Protein AF-A0A920T8I5-F1 (afdb_monomer_lite)

pLDDT: mean 78.77, std 12.36, range [49.34, 91.44]

Sequence (53 aa):
MSTQVNSGQMAGTWNPADNWERSGGRIYATAIKLLVLEVYYRHLPLYDQLDDE

Foldseek 3Di:
DVQAACDDPRHQWHAQDDPVCVVVGGVVRSVVVVVVVCCVPPVVVVVVVVVVD

Structure (mmCIF, N/CA/C/O backbone):
data_AF-A0A920T8I5-F1
#
_entry.id   AF-A0A920T8I5-F1
#
loop_
_atom_site.group_PDB
_atom_site.id
_atom_site.type_symbol
_atom_site.label_atom_id
_atom_site.label_alt_id
_atom_site.label_comp_id
_atom_site.label_asym_id
_atom_site.label_entity_id
_atom_site.label_seq_id
_atom_site.pdbx_PDB_ins_code
_atom_site.Cartn_x
_atom_site.Cartn_y
_atom_site.Cartn_z
_atom_site.occupancy
_atom_site.B_iso_or_equiv
_atom_site.auth_seq_id
_atom_site.auth_comp_id
_atom_site.auth_asym_id
_atom_site.auth_atom_id
_atom_site.pdbx_PDB_model_num
ATOM 1 N N . MET A 1 1 ? -4.115 -6.855 4.553 1.00 58.62 1 MET A N 1
ATOM 2 C CA . MET A 1 1 ? -3.635 -5.451 4.495 1.00 58.62 1 MET A CA 1
ATOM 3 C C . MET A 1 1 ? -2.476 -5.125 5.448 1.00 58.62 1 MET A C 1
ATOM 5 O O . MET A 1 1 ? -2.046 -3.980 5.483 1.00 58.62 1 MET A O 1
ATOM 9 N N . SER A 1 2 ? -1.903 -6.095 6.168 1.00 66.56 2 SER A N 1
ATOM 10 C CA . SER A 1 2 ? -0.962 -5.869 7.284 1.00 66.56 2 SER A CA 1
ATOM 11 C C . SER A 1 2 ? 0.383 -5.217 6.920 1.00 66.56 2 SER A C 1
ATOM 13 O O . SER A 1 2 ? 1.160 -4.885 7.805 1.00 66.56 2 SER A O 1
ATOM 15 N N . THR A 1 3 ? 0.672 -5.038 5.630 1.00 82.44 3 THR A N 1
ATOM 16 C CA . THR A 1 3 ? 1.909 -4.433 5.114 1.00 82.44 3 THR A CA 1
ATOM 17 C C . THR A 1 3 ? 1.798 -2.924 4.864 1.00 82.44 3 THR A C 1
ATOM 19 O O . THR A 1 3 ? 2.728 -2.337 4.307 1.00 82.44 3 THR A O 1
ATOM 22 N N . GLN A 1 4 ? 0.673 -2.293 5.234 1.00 88.06 4 GLN A N 1
ATOM 23 C CA . GLN A 1 4 ? 0.511 -0.841 5.125 1.00 88.06 4 GLN A CA 1
ATOM 24 C C . GLN A 1 4 ? 1.472 -0.148 6.083 1.00 88.06 4 GLN A C 1
ATOM 26 O O . GLN A 1 4 ? 1.598 -0.529 7.248 1.00 88.06 4 GLN A O 1
ATOM 31 N N . VAL A 1 5 ? 2.143 0.889 5.600 1.00 89.69 5 VAL A N 1
ATOM 32 C CA . VAL A 1 5 ? 2.933 1.761 6.461 1.00 89.69 5 VAL A CA 1
ATOM 33 C C . VAL A 1 5 ? 1.959 2.565 7.321 1.00 89.69 5 VAL A C 1
ATOM 35 O O . VAL A 1 5 ? 1.117 3.274 6.786 1.00 89.69 5 VAL A O 1
ATOM 38 N N . ASN A 1 6 ? 2.064 2.466 8.646 1.00 88.81 6 ASN A N 1
ATOM 39 C CA . ASN A 1 6 ? 1.141 3.131 9.580 1.00 88.81 6 ASN A CA 1
ATOM 40 C C . ASN A 1 6 ? 1.742 4.368 10.265 1.00 88.81 6 ASN A C 1
ATOM 42 O O . ASN A 1 6 ? 1.080 5.004 11.079 1.00 88.81 6 ASN A O 1
ATOM 46 N N . SER A 1 7 ? 2.995 4.717 9.968 1.00 89.88 7 SER A N 1
ATOM 47 C CA . SER A 1 7 ? 3.695 5.814 10.638 1.00 89.88 7 SER A CA 1
ATOM 48 C C . SER A 1 7 ? 4.633 6.582 9.705 1.00 89.88 7 SER A C 1
ATOM 50 O O . SER A 1 7 ? 5.068 6.087 8.663 1.00 89.88 7 SER A O 1
ATOM 52 N N . GLY A 1 8 ? 4.945 7.820 10.097 1.00 89.69 8 GLY A N 1
ATOM 53 C CA . GLY A 1 8 ? 5.846 8.706 9.363 1.00 89.69 8 GLY A CA 1
ATOM 54 C C . GLY A 1 8 ? 5.240 9.292 8.086 1.00 89.69 8 GLY A C 1
ATOM 55 O O . GLY A 1 8 ? 4.044 9.192 7.826 1.00 89.69 8 GLY A O 1
ATOM 56 N N . GLN A 1 9 ? 6.091 9.909 7.265 1.00 88.44 9 GLN A N 1
ATOM 57 C CA . GLN A 1 9 ? 5.677 10.642 6.059 1.00 88.44 9 GLN A CA 1
ATOM 58 C C . GLN A 1 9 ? 5.037 9.750 4.980 1.00 88.44 9 GLN A C 1
ATOM 60 O O . GLN A 1 9 ? 4.373 10.246 4.077 1.00 88.44 9 GLN A O 1
ATOM 65 N N . MET A 1 10 ? 5.235 8.433 5.069 1.00 85.56 10 MET A N 1
ATOM 66 C CA . MET A 1 10 ? 4.694 7.449 4.129 1.00 85.56 10 MET A CA 1
ATOM 67 C C . MET A 1 10 ? 3.505 6.664 4.694 1.00 85.56 10 MET A C 1
ATOM 69 O O . MET A 1 10 ? 3.124 5.646 4.107 1.00 85.56 10 MET A O 1
ATOM 73 N N . ALA A 1 11 ? 2.933 7.105 5.819 1.00 88.75 11 ALA A N 1
ATOM 74 C CA . ALA A 1 11 ? 1.746 6.491 6.395 1.00 88.75 11 ALA A CA 1
ATOM 75 C C . ALA A 1 11 ? 0.603 6.415 5.364 1.00 88.75 11 ALA A C 1
ATOM 77 O O . ALA A 1 11 ? 0.395 7.333 4.573 1.00 88.75 11 ALA A O 1
ATOM 78 N N . GLY A 1 12 ? -0.108 5.291 5.346 1.00 84.50 12 GLY A N 1
ATOM 79 C CA . GLY A 1 12 ? -1.177 4.998 4.394 1.00 84.50 12 GLY A CA 1
ATOM 80 C C . GLY A 1 12 ? -0.716 4.333 3.092 1.00 84.50 12 GLY A C 1
ATOM 81 O O . GLY A 1 12 ? -1.558 3.841 2.345 1.00 84.50 12 GLY A O 1
ATOM 82 N N . THR A 1 13 ? 0.592 4.272 2.819 1.00 89.06 13 THR A N 1
ATOM 83 C CA . THR A 1 13 ? 1.136 3.690 1.577 1.00 89.06 13 THR A CA 1
ATOM 84 C C . THR A 1 13 ? 1.623 2.255 1.761 1.00 89.06 13 THR A C 1
ATOM 86 O O . THR A 1 13 ? 1.761 1.759 2.881 1.00 89.06 13 THR A O 1
ATOM 89 N N . TRP A 1 14 ? 1.947 1.592 0.650 1.00 89.62 14 TRP A N 1
ATOM 90 C CA . TRP A 1 14 ? 2.585 0.278 0.665 1.00 89.62 14 TRP A CA 1
ATOM 91 C C . TRP A 1 14 ? 3.885 0.276 -0.122 1.00 89.62 14 TRP A C 1
ATOM 93 O O . TRP A 1 14 ? 3.983 0.842 -1.211 1.00 89.62 14 TRP A O 1
ATOM 103 N N . ASN A 1 15 ? 4.885 -0.410 0.426 1.00 86.69 15 ASN A N 1
ATOM 104 C CA . ASN A 1 15 ? 6.119 -0.686 -0.295 1.00 86.69 15 ASN A CA 1
ATOM 105 C C . ASN A 1 15 ? 5.857 -1.701 -1.422 1.00 86.69 15 ASN A C 1
ATOM 107 O O . ASN A 1 15 ? 5.060 -2.623 -1.220 1.00 86.69 15 ASN A O 1
ATOM 111 N N . PRO A 1 16 ? 6.536 -1.564 -2.573 1.00 84.12 16 PRO A N 1
ATOM 112 C CA . PRO A 1 16 ? 6.522 -2.592 -3.600 1.00 84.12 16 PRO A CA 1
ATOM 113 C C . PRO A 1 16 ? 7.235 -3.849 -3.088 1.00 84.12 16 PRO A C 1
ATOM 115 O O . PRO A 1 16 ? 8.388 -3.780 -2.659 1.00 84.12 16 PRO A O 1
ATOM 118 N N . ALA A 1 17 ? 6.542 -4.980 -3.112 1.00 80.56 17 ALA A N 1
ATOM 119 C CA . ALA A 1 17 ? 7.034 -6.270 -2.640 1.00 80.56 17 ALA A CA 1
ATOM 120 C C . ALA A 1 17 ? 7.189 -7.289 -3.779 1.00 80.56 17 ALA A C 1
ATOM 122 O O . ALA A 1 17 ? 8.107 -8.104 -3.732 1.00 80.56 17 ALA A O 1
ATOM 123 N N . ASP A 1 18 ? 6.335 -7.218 -4.804 1.00 77.81 18 ASP A N 1
ATOM 124 C CA . ASP A 1 18 ? 6.319 -8.172 -5.919 1.00 77.81 18 ASP A CA 1
ATOM 125 C C . ASP A 1 18 ? 7.066 -7.652 -7.166 1.00 77.81 18 ASP A C 1
ATOM 127 O O . ASP A 1 18 ? 7.348 -6.457 -7.298 1.00 77.81 18 ASP A O 1
ATOM 131 N N . ASN A 1 19 ? 7.375 -8.537 -8.114 1.00 78.00 19 ASN A N 1
ATOM 132 C CA . ASN A 1 19 ? 8.105 -8.230 -9.346 1.00 78.00 19 ASN A CA 1
ATOM 133 C C . ASN A 1 19 ? 7.411 -7.149 -10.190 1.00 78.00 19 ASN A C 1
ATOM 135 O O . ASN A 1 19 ? 8.072 -6.255 -10.720 1.00 78.00 19 ASN A O 1
ATOM 139 N N . TRP A 1 20 ? 6.078 -7.170 -10.262 1.00 75.50 20 TRP A N 1
ATOM 140 C CA . TRP A 1 20 ? 5.304 -6.134 -10.957 1.00 75.50 20 TRP A CA 1
ATOM 141 C C . TRP A 1 20 ? 5.281 -4.809 -10.188 1.00 75.50 20 TRP A C 1
ATOM 143 O O . TRP A 1 20 ? 5.368 -3.734 -10.783 1.00 75.50 20 TRP A O 1
ATOM 153 N N . GLU A 1 21 ? 5.251 -4.872 -8.856 1.00 76.75 21 GLU A N 1
ATOM 154 C CA . GLU A 1 21 ? 5.314 -3.684 -8.007 1.00 76.75 21 GLU A CA 1
ATOM 155 C C . GLU A 1 21 ? 6.701 -3.027 -8.047 1.00 76.75 21 GLU A C 1
ATOM 157 O O . GLU A 1 21 ? 6.798 -1.810 -7.934 1.00 76.75 21 GLU A O 1
ATOM 162 N N . ARG A 1 22 ? 7.783 -3.788 -8.268 1.00 77.25 22 ARG A N 1
ATOM 163 C CA . ARG A 1 22 ? 9.128 -3.225 -8.483 1.00 77.25 22 ARG A CA 1
ATOM 164 C C . ARG A 1 22 ? 9.214 -2.370 -9.745 1.00 77.25 22 ARG A C 1
ATOM 166 O O . ARG A 1 22 ? 9.875 -1.337 -9.709 1.00 77.25 22 ARG A O 1
ATOM 173 N N . SER A 1 23 ? 8.539 -2.766 -10.826 1.00 84.50 23 SER A N 1
ATOM 174 C CA . SER A 1 23 ? 8.505 -1.986 -12.070 1.00 84.50 23 SER A CA 1
ATOM 175 C C . SER A 1 23 ? 7.602 -0.753 -11.962 1.00 84.50 23 SER A C 1
ATOM 177 O O . SER A 1 23 ? 7.944 0.300 -12.490 1.00 84.50 23 SER A O 1
ATOM 179 N N . GLY A 1 24 ? 6.453 -0.870 -11.287 1.00 80.31 24 GLY A N 1
ATOM 180 C CA . GLY A 1 24 ? 5.500 0.237 -11.098 1.00 80.31 24 GLY A CA 1
ATOM 181 C C . GLY A 1 24 ? 5.799 1.137 -9.890 1.00 80.31 24 GLY A C 1
ATOM 182 O O . GLY A 1 24 ? 5.199 2.201 -9.718 1.00 80.31 24 GLY A O 1
ATOM 183 N N . GLY A 1 25 ? 6.719 0.710 -9.030 1.00 88.00 25 GLY A N 1
ATOM 184 C CA . GLY A 1 25 ? 7.088 1.385 -7.800 1.00 88.00 25 GLY A CA 1
ATOM 185 C C . GLY A 1 25 ? 5.949 1.500 -6.784 1.00 88.00 25 GLY A C 1
ATOM 186 O O . GLY A 1 25 ? 4.913 0.833 -6.829 1.00 88.00 25 GLY A O 1
ATOM 187 N N . ARG A 1 26 ? 6.158 2.403 -5.825 1.00 86.75 26 ARG A N 1
ATOM 188 C CA . ARG A 1 26 ? 5.255 2.629 -4.688 1.00 86.75 26 ARG A CA 1
ATOM 189 C C . ARG A 1 26 ? 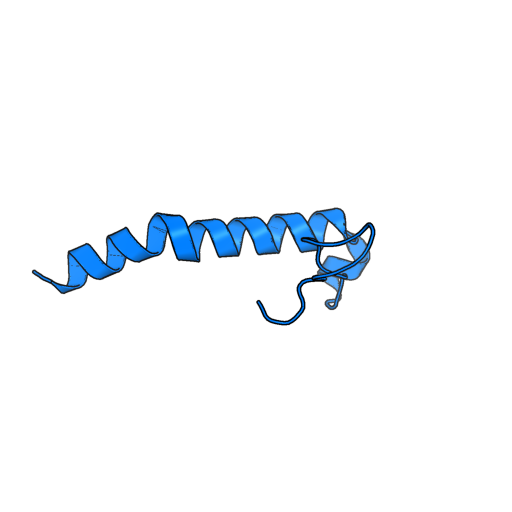3.872 3.130 -5.094 1.00 86.75 26 ARG A C 1
ATOM 191 O O . ARG A 1 26 ? 2.889 2.760 -4.456 1.00 86.75 26 ARG A O 1
ATOM 198 N N . ILE A 1 27 ? 3.796 3.982 -6.117 1.00 87.88 27 ILE A N 1
ATOM 199 C CA . ILE A 1 27 ? 2.525 4.565 -6.568 1.00 87.88 27 ILE A CA 1
ATOM 200 C C . ILE A 1 27 ? 1.618 3.456 -7.098 1.00 87.88 27 ILE A C 1
ATOM 202 O O . ILE A 1 27 ? 0.489 3.328 -6.633 1.00 87.88 27 ILE A O 1
ATOM 206 N N . 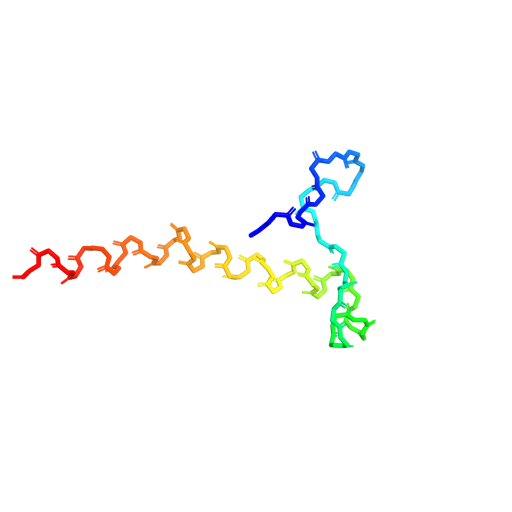TYR A 1 28 ? 2.142 2.598 -7.977 1.00 88.88 28 TYR A N 1
ATOM 207 C CA . TYR A 1 28 ? 1.413 1.440 -8.489 1.00 88.88 28 TYR A CA 1
ATOM 208 C C . TYR A 1 28 ? 0.975 0.494 -7.363 1.00 88.88 28 TYR A C 1
ATOM 210 O O . TYR A 1 28 ? -0.205 0.160 -7.255 1.00 88.88 28 TYR A O 1
ATOM 218 N N . ALA A 1 29 ? 1.905 0.128 -6.472 1.00 88.81 29 ALA A N 1
ATOM 219 C CA . ALA A 1 29 ? 1.623 -0.765 -5.349 1.00 88.81 29 ALA A CA 1
ATOM 220 C C . ALA A 1 29 ? 0.537 -0.211 -4.409 1.00 88.81 29 ALA A C 1
ATOM 222 O O . ALA A 1 29 ? -0.268 -0.967 -3.872 1.00 88.81 29 ALA A O 1
A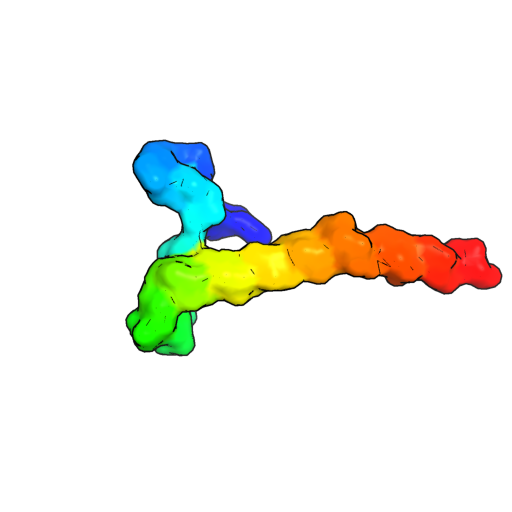TOM 223 N N . THR A 1 30 ? 0.503 1.109 -4.209 1.00 90.44 30 THR A N 1
ATOM 224 C CA . THR A 1 30 ? -0.507 1.771 -3.374 1.00 90.44 30 THR A CA 1
ATOM 225 C C . THR A 1 30 ? -1.853 1.839 -4.091 1.00 90.44 30 THR A C 1
ATOM 227 O O . THR A 1 30 ? -2.867 1.501 -3.489 1.00 90.44 30 THR A O 1
ATOM 230 N N . ALA A 1 31 ? -1.876 2.199 -5.378 1.00 91.44 31 ALA A N 1
ATOM 231 C CA . ALA A 1 31 ? -3.106 2.294 -6.162 1.00 91.44 31 ALA A CA 1
ATOM 232 C C . ALA A 1 31 ? -3.844 0.949 -6.249 1.00 91.44 31 ALA A C 1
ATOM 234 O O . ALA A 1 31 ? -5.035 0.885 -5.957 1.00 91.44 31 ALA A O 1
ATOM 235 N N . ILE A 1 32 ? -3.136 -0.141 -6.562 1.00 89.06 32 ILE A N 1
ATOM 236 C CA . ILE A 1 32 ? -3.742 -1.480 -6.630 1.00 89.06 32 ILE A CA 1
ATOM 237 C C . ILE A 1 32 ? -4.302 -1.906 -5.270 1.00 89.06 32 ILE A C 1
ATOM 239 O O . ILE A 1 32 ? -5.422 -2.406 -5.190 1.00 89.06 32 ILE A O 1
ATOM 243 N N . LYS A 1 33 ? -3.565 -1.669 -4.180 1.00 89.19 33 LYS A N 1
ATOM 244 C CA . LYS A 1 33 ? -4.035 -2.027 -2.835 1.00 89.19 33 LYS A CA 1
ATOM 245 C C . LYS A 1 33 ? -5.226 -1.179 -2.379 1.00 89.19 33 LYS A C 1
ATOM 247 O O . LYS A 1 33 ? -6.088 -1.703 -1.678 1.00 89.19 33 LYS A O 1
ATOM 252 N N . LEU A 1 34 ? -5.318 0.082 -2.807 1.00 90.00 34 LEU A N 1
ATOM 253 C CA . LEU A 1 34 ? -6.499 0.920 -2.581 1.00 90.00 34 LEU A CA 1
ATOM 254 C C . LEU A 1 34 ? -7.723 0.422 -3.357 1.00 90.00 34 LEU A C 1
ATOM 256 O O . LEU A 1 34 ? -8.801 0.367 -2.779 1.00 90.00 34 LEU A O 1
ATOM 260 N N . LEU A 1 35 ? -7.567 -0.007 -4.612 1.00 88.94 35 LEU A N 1
ATOM 261 C CA . LEU A 1 35 ? -8.675 -0.590 -5.382 1.00 88.94 35 LEU A CA 1
ATOM 262 C C . LEU A 1 35 ? -9.205 -1.874 -4.728 1.00 88.94 35 LEU A C 1
ATOM 264 O O . LEU A 1 35 ? -10.412 -2.068 -4.622 1.00 88.94 35 LEU A O 1
ATOM 268 N N . VAL A 1 36 ? -8.312 -2.729 -4.220 1.00 87.69 36 VAL A N 1
ATOM 269 C CA . VAL A 1 36 ? -8.710 -3.928 -3.460 1.00 87.69 36 VAL A CA 1
ATOM 270 C C . VAL A 1 36 ? -9.462 -3.549 -2.180 1.00 87.69 36 VAL A C 1
ATOM 272 O O . VAL A 1 36 ? -10.469 -4.171 -1.849 1.00 87.69 36 VAL A O 1
ATOM 275 N N . LEU A 1 37 ? -8.995 -2.520 -1.467 1.00 86.06 37 LEU A N 1
ATOM 276 C CA . LEU A 1 37 ? -9.674 -1.982 -0.287 1.00 86.06 37 LEU A CA 1
ATOM 277 C C . LEU A 1 37 ? -11.061 -1.425 -0.612 1.00 86.06 37 LEU A C 1
ATOM 279 O O . LEU A 1 37 ? -11.992 -1.641 0.159 1.00 86.06 37 LEU A O 1
ATOM 283 N N . GLU A 1 38 ? -11.208 -0.739 -1.743 1.00 87.00 38 GLU A N 1
ATOM 284 C CA . GLU A 1 38 ? -12.498 -0.227 -2.19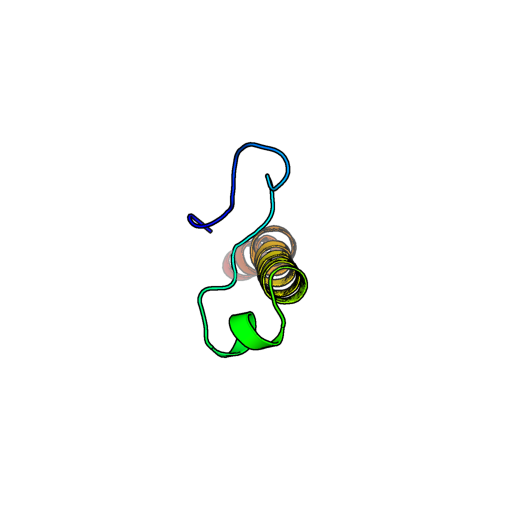5 1.00 87.00 38 GLU A CA 1
ATOM 285 C C . GLU A 1 38 ? -13.467 -1.376 -2.471 1.00 87.00 38 GLU A C 1
ATOM 287 O O . GLU A 1 38 ? -14.586 -1.345 -1.977 1.00 87.00 38 GLU A O 1
ATOM 292 N N . VAL A 1 39 ? -13.038 -2.448 -3.141 1.00 82.19 39 VAL A N 1
ATOM 293 C CA . VAL A 1 39 ? -13.884 -3.643 -3.297 1.00 82.19 39 VAL A CA 1
ATOM 294 C C . VAL A 1 39 ? -14.269 -4.230 -1.935 1.00 82.19 39 VAL A C 1
ATOM 296 O O . VAL A 1 39 ? -15.449 -4.474 -1.687 1.00 82.19 39 VAL A O 1
ATOM 299 N N . TYR A 1 40 ? -13.301 -4.391 -1.031 1.00 77.75 40 TYR A N 1
ATOM 300 C CA . TYR A 1 40 ? -13.521 -5.013 0.275 1.00 77.75 40 TYR A CA 1
ATOM 301 C C . TYR A 1 40 ? -14.480 -4.223 1.178 1.00 77.75 40 TYR A C 1
ATOM 303 O O . TYR A 1 40 ? -15.288 -4.819 1.876 1.00 77.75 40 TYR A O 1
ATOM 311 N N . TYR A 1 41 ? -14.411 -2.891 1.180 1.00 77.94 41 TYR A N 1
ATOM 312 C CA . TYR A 1 41 ? -15.235 -2.071 2.076 1.00 77.94 41 TYR A CA 1
ATOM 313 C C . TYR A 1 41 ? -16.473 -1.467 1.414 1.00 77.94 41 TYR A C 1
ATOM 315 O O . TYR A 1 41 ? -17.458 -1.207 2.099 1.00 77.94 41 TYR A O 1
ATOM 323 N N . ARG A 1 42 ? -16.447 -1.223 0.101 1.00 76.31 42 ARG A N 1
ATOM 324 C CA . ARG A 1 42 ? -17.553 -0.583 -0.625 1.00 76.31 42 ARG A CA 1
ATOM 325 C C . ARG A 1 42 ? -18.486 -1.589 -1.284 1.00 76.31 42 ARG A C 1
ATOM 327 O O . ARG A 1 42 ? -19.686 -1.344 -1.332 1.00 76.31 42 ARG A O 1
ATOM 334 N N . HIS A 1 43 ? -17.946 -2.684 -1.816 1.00 68.94 43 HIS A N 1
ATOM 335 C CA . HIS A 1 43 ? -18.709 -3.637 -2.627 1.00 68.94 43 HIS A CA 1
ATOM 336 C C . HIS A 1 43 ? -18.977 -4.969 -1.925 1.00 68.94 43 HIS A C 1
ATOM 338 O O . HIS A 1 43 ? -19.937 -5.638 -2.278 1.00 68.94 43 HIS A O 1
ATOM 344 N N . LEU A 1 44 ? -18.199 -5.344 -0.910 1.00 62.91 44 LEU A N 1
ATOM 345 C CA . LEU A 1 44 ? -18.486 -6.534 -0.106 1.00 62.91 44 LEU A CA 1
ATOM 346 C C . LEU A 1 44 ? -19.815 -6.475 0.683 1.00 62.91 44 LEU A C 1
ATOM 348 O O . LEU A 1 44 ? -20.481 -7.504 0.728 1.00 62.91 44 LEU A O 1
ATOM 352 N N . PRO A 1 45 ? -20.282 -5.318 1.210 1.00 60.03 45 PRO A N 1
ATOM 353 C CA . PRO A 1 45 ? -21.610 -5.227 1.829 1.00 60.03 45 PRO A CA 1
ATOM 354 C C 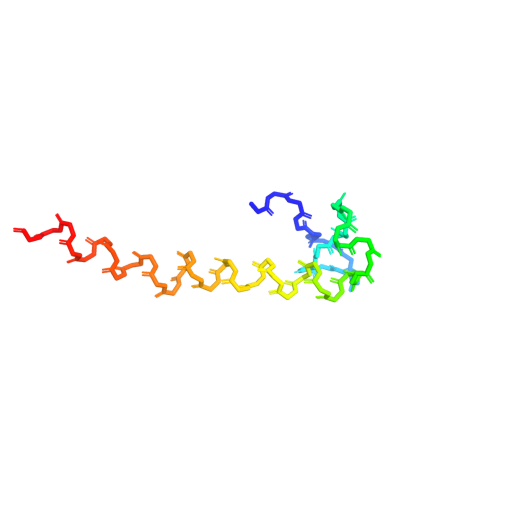. PRO A 1 45 ? -22.745 -5.603 0.869 1.00 60.03 45 PRO A C 1
ATOM 356 O O . PRO A 1 45 ? -23.794 -6.055 1.297 1.00 60.03 45 PRO A O 1
ATOM 359 N N . LEU A 1 46 ? -22.526 -5.433 -0.437 1.00 56.81 46 LEU A N 1
ATOM 360 C CA . LEU A 1 46 ? -23.480 -5.806 -1.479 1.00 56.81 46 LEU A CA 1
ATOM 361 C C . LEU A 1 46 ? -23.583 -7.326 -1.666 1.00 56.81 46 LEU A C 1
ATOM 363 O O . LEU A 1 46 ? -24.615 -7.786 -2.131 1.00 56.81 46 LEU A O 1
ATOM 367 N N . TYR A 1 47 ? -22.541 -8.091 -1.323 1.00 56.81 47 TYR A N 1
ATOM 368 C CA . TYR A 1 47 ? -22.581 -9.557 -1.349 1.00 56.81 47 TYR A CA 1
ATOM 369 C C . TYR A 1 47 ? -23.215 -10.125 -0.076 1.00 56.81 47 TYR A C 1
ATOM 371 O O . TYR A 1 47 ? -24.015 -11.044 -0.174 1.00 56.81 47 TYR A O 1
ATOM 379 N N . ASP A 1 48 ? -22.947 -9.518 1.084 1.00 56.94 48 ASP A N 1
ATOM 380 C CA . ASP A 1 48 ? -23.584 -9.892 2.360 1.00 56.94 48 ASP A CA 1
ATOM 381 C C . ASP A 1 48 ? -25.115 -9.707 2.293 1.00 56.94 48 ASP A C 1
ATOM 383 O O . ASP A 1 48 ? -25.875 -10.553 2.738 1.00 56.94 48 ASP A O 1
ATOM 387 N N . GLN A 1 49 ? -25.585 -8.648 1.619 1.00 57.44 49 GLN A N 1
ATOM 388 C CA . GLN A 1 49 ? -27.017 -8.416 1.381 1.00 57.44 49 GLN A CA 1
ATOM 389 C C . GLN A 1 49 ? -27.681 -9.386 0.383 1.00 57.44 49 GLN A C 1
ATOM 391 O O . GLN A 1 49 ? -28.907 -9.403 0.317 1.00 57.44 49 GLN A O 1
ATOM 396 N N . LEU A 1 50 ? -26.914 -10.126 -0.426 1.00 57.31 50 LEU A N 1
ATOM 397 C CA . LEU A 1 50 ? -27.442 -11.096 -1.400 1.00 57.31 50 LEU A CA 1
ATOM 398 C C . LEU A 1 50 ? -27.534 -12.516 -0.822 1.00 57.31 50 LEU A C 1
ATOM 400 O O . LEU A 1 50 ? -28.345 -13.298 -1.303 1.00 57.31 50 LEU A O 1
ATOM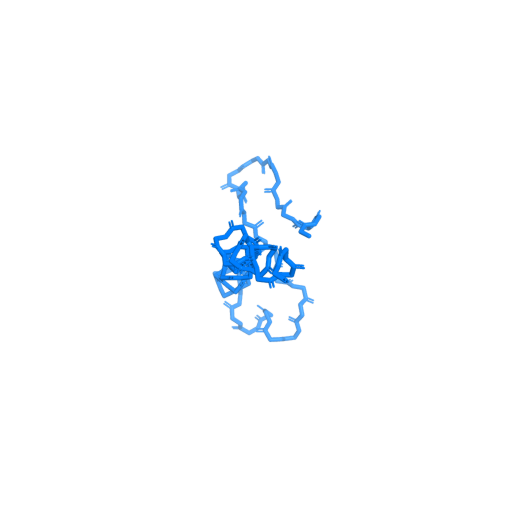 404 N N . ASP A 1 51 ? -26.718 -12.840 0.185 1.00 55.34 51 ASP A N 1
ATOM 405 C CA . ASP A 1 51 ? -26.728 -14.148 0.856 1.00 55.34 51 ASP A CA 1
ATOM 406 C C . ASP A 1 51 ? -27.840 -14.264 1.929 1.00 55.34 51 ASP A C 1
ATOM 408 O O . ASP A 1 51 ? -28.109 -15.361 2.419 1.00 55.34 51 ASP A O 1
ATOM 412 N N . ASP A 1 52 ? -28.501 -13.150 2.272 1.00 57.19 52 ASP A N 1
ATOM 413 C CA . ASP A 1 52 ? -29.631 -13.069 3.214 1.00 57.19 52 ASP A CA 1
ATOM 414 C C . ASP A 1 52 ? -31.028 -13.280 2.553 1.00 57.19 52 ASP A C 1
ATOM 416 O O . ASP A 1 52 ? -32.052 -13.131 3.232 1.00 57.19 52 ASP A O 1
ATOM 420 N N . GLU A 1 53 ? -31.098 -13.624 1.255 1.00 49.34 53 GLU A N 1
ATOM 421 C CA . GLU A 1 53 ? -32.323 -14.060 0.530 1.00 49.34 53 GLU A CA 1
ATOM 422 C C . GLU A 1 53 ? -32.465 -15.593 0.457 1.00 49.34 53 GLU A C 1
ATOM 424 O O . GLU A 1 53 ? -33.614 -16.080 0.606 1.00 49.34 53 GLU A O 1
#

Radius of gyration: 14.28 Å; chains: 1; bounding box: 42×25×23 Å

Secondary structure (DSSP, 8-state):
-TTB--SSTTTT-B---SHHHHHHHHHHHHHHHHHHHHIIIIIHHHHHHHHT-